Protein 4N1D (pdb70)

InterPro domains:
  IPR001111 TGF-beta, propeptide [PF00688] (49-267)
  IPR001839 Transforming growth factor-beta, C-terminal [PF00019] (295-395)
  IPR001839 Transforming growth factor-beta, C-terminal [PS51362] (279-396)
  IPR001839 Transforming growth factor-beta, C-terminal [SM00204] (296-396)
  IPR015615 Transforming growth factor-beta-like [PTHR11848] (8-396)
  IPR017948 Transforming growth factor beta, conserved site [PS00250] (314-329)
  IPR029034 Cystine-knot cytokine [G3DSA:2.10.90.10] (288-396)
  IPR029034 Cystine-knot cytokine [SSF57501] (290-396)
  IPR047953 Bone morphogenetic protein 2, TGF-beta-like domain [cd19390] (294-396)

GO terms:
  GO:0005125 cytokine activity (F, IDA)
  GO:0008083 growth factor activity (F, IDA)
  GO:0005576 extracellular region (C, IDA)
  GO:0032991 protein-containing complex (C, IDA)
  GO:0030509 BMP signaling pathway (P, IDA)
  GO:0006879 intracellular iron ion homeostasis (P, IDA)
  GO:0010628 positive regulation of gene expression (P, IDA)
  GO:0035360 positive regulation of peroxisome proliferator activated receptor signaling pathway (P, IGI)
  GO:0030512 negative regulation of transforming growth factor beta receptor signaling pathway (P, IGI)
  GO:0048662 negative regulation of smooth muscle cell proliferation (P, IGI)
  GO:0070700 BMP receptor binding (F, IDA)
  GO:0001649 osteoblast differentiation (P, IDA)
  GO:0001837 epithelial to mesenchymal transition (P, IDA)
  GO:0001934 positive regulation of protein phosphorylation (P, IDA)
  GO:0035051 cardiocyte differentiation (P, IDA)
  GO:0043065 positive regulation of apoptotic process (P, IDA)
  GO:0045778 positive regulation of ossification (P, IDA)
  GO:0045944 positive regulation of transcription by RNA polymerase II (P, IDA)
  GO:0010922 positive regulation of phosphatase activity (P, IDA)
  GO:0021537 telencephalon development (P, IDA)

Secondary structure (DSSP, 8-state):
--BSEEE--EEETTTTT-TTTEEE-SEEE--EEESB--SSPPGGG---HHHHHHHHHHHH-TTTSPPP-EEEEEEEEEEEEEE-TT--EEEEEEEEEEEEEEEE-

Foldseek 3Di:
DLAKWKDWDKDACVVVPNPVWWPPDRIDTQIWIGHFQAAQHDCVQVDDPVLNVLSVVCVVVVPPGDHFDKGQPDAAWDWTWTADPVRDTDIDIDGRRHRDTIHTD

Organism: Homo sapiens (NCBI:txid9606)

Sequence (105 aa):
KSSCKRHPLYVDFNLIGWGSWIIYPKQYNAYRCEGECPNPVGEEFHPTNHAYIQSLLKRYQPHRVPSTCCVPTELSAISMLYLDENEKVVLKNYQDMVVEGCGCR

Solvent-accessible surface area: 7077 Å² total; per-residue (Å²): 180,89,15,10,86,88,51,66,75,168,28,37,6,81,146,92,58,111,18,101,76,1,67,151,17,72,97,36,40,9,62,91,20,91,25,119,8,47,33,52,2,16,148,116,22,116,32,61,130,124,0,92,112,38,0,65,74,39,139,177,71,75,189,170,12,96,54,7,77,16,52,55,38,105,74,39,44,32,61,5,56,30,46,30,156,99,127,132,97,42,128,89,92,46,124,100,38,15,9,90,15,20,0,0,97

Structure (mmCIF, N/CA/C/O backbone):
data_4N1D
#
_entry.id   4N1D
#
_cell.length_a   95.570
_cell.length_b   95.570
_cell.length_c   97.494
_cell.angle_alpha   90.00
_cell.angle_beta   90.00
_cell.angle_gamma   120.00
#
_symmetry.space_group_name_H-M   'H 3 2'
#
loop_
_entity.id
_entity.type
_entity.pdbx_description
1 polymer 'Nodal/BMP2 chimera protein'
2 water water
#
loop_
_atom_site.group_PDB
_atom_site.id
_atom_site.type_symbol
_atom_site.label_atom_id
_atom_site.label_alt_id
_atom_site.label_comp_id
_atom_site.label_asym_id
_atom_site.label_entity_id
_atom_site.label_seq_id
_atom_site.pdbx_PDB_ins_code
_atom_site.Cartn_x
_atom_site.Cartn_y
_atom_site.Cartn_z
_atom_site.occupancy
_atom_site.B_iso_or_equiv
_atom_site.auth_seq_id
_atom_site.auth_comp_id
_atom_site.auth_asym_id
_atom_site.auth_atom_id
_atom_site.pdbx_PDB_model_num
ATOM 1 N N . LYS A 1 12 ? -13.936 -14.905 -14.433 1.00 85.92 11 LYS A N 1
ATOM 2 C CA . LYS A 1 12 ? -14.592 -13.785 -15.112 1.00 82.40 11 LYS A CA 1
ATOM 3 C C . LYS A 1 12 ? -14.069 -12.349 -14.885 1.00 86.09 11 LYS A C 1
ATOM 4 O O . LYS A 1 12 ? -14.077 -11.570 -15.845 1.00 88.34 11 LYS A O 1
ATOM 10 N N . SER A 1 13 ? -13.572 -11.967 -13.698 1.00 76.75 12 SER A N 1
ATOM 11 C CA . SER A 1 13 ? -12.912 -12.801 -12.684 1.00 65.62 12 SER A CA 1
ATOM 12 C C . SER A 1 13 ? -13.763 -13.418 -11.563 1.00 58.98 12 SER A C 1
ATOM 13 O O . SER A 1 13 ? -13.301 -13.526 -10.420 1.00 54.30 12 SER A O 1
ATOM 16 N N . SER A 1 14 ? -14.981 -13.846 -11.869 1.00 49.91 13 SER A N 1
ATOM 17 C CA . SER A 1 14 ? -15.777 -14.549 -10.867 1.00 52.34 13 SER A CA 1
ATOM 18 C C . SER A 1 14 ? -15.287 -15.987 -10.684 1.00 53.06 13 SER A C 1
ATOM 19 O O . SER A 1 14 ? -14.563 -16.521 -11.532 1.00 41.75 13 SER A O 1
ATOM 22 N N . CYS A 1 15 ? -15.671 -16.596 -9.564 1.00 38.20 14 CYS A N 1
ATOM 23 C CA . CYS A 1 15 ? -15.365 -17.994 -9.263 1.00 35.05 14 CYS A CA 1
ATOM 24 C C . CYS A 1 15 ? -15.639 -18.933 -10.434 1.00 45.97 14 CYS A C 1
ATOM 25 O O . CYS A 1 15 ? -16.765 -19.020 -10.925 1.00 35.49 14 CYS A O 1
ATOM 28 N N . LYS A 1 16 ? -14.598 -19.631 -10.878 1.00 33.76 15 LYS A N 1
ATOM 29 C CA . LYS A 1 16 ? -14.744 -20.626 -11.931 1.00 33.61 15 LYS A CA 1
ATOM 30 C C . LYS A 1 16 ? -13.524 -21.532 -11.9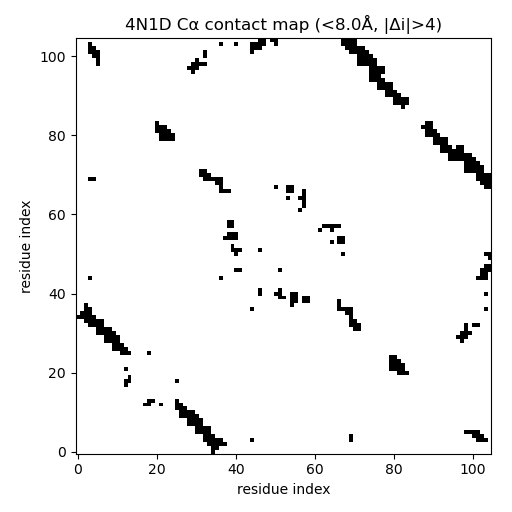71 1.00 40.38 15 LYS A C 1
ATOM 31 O O . LYS A 1 16 ? -12.524 -21.299 -11.290 1.00 33.91 15 LYS A O 1
ATOM 37 N N . ARG A 1 17 ? -13.613 -22.569 -12.787 1.00 34.83 16 ARG A N 1
ATOM 38 C CA . ARG A 1 17 ? -12.532 -23.529 -12.923 1.00 33.17 16 ARG A CA 1
ATOM 39 C C . ARG A 1 17 ? -11.477 -23.020 -13.908 1.00 35.91 16 ARG A C 1
ATOM 40 O O . ARG A 1 17 ? -11.813 -22.372 -14.901 1.00 36.93 16 ARG A O 1
ATOM 48 N N . HIS A 1 18 ? -10.205 -23.298 -13.622 1.00 33.67 17 HIS A N 1
ATOM 49 C CA . HIS A 1 18 ? -9.093 -22.926 -14.493 1.00 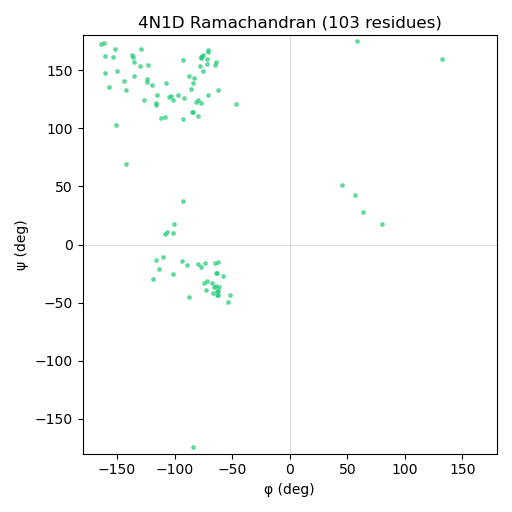35.85 17 HIS A CA 1
ATOM 50 C C . HIS A 1 18 ? -8.140 -24.115 -14.583 1.00 34.70 17 HIS A C 1
ATOM 51 O O . HIS A 1 18 ? -8.201 -25.008 -13.737 1.00 36.68 17 HIS A O 1
ATOM 58 N N . PRO A 1 19 ? -7.262 -24.139 -15.606 1.00 40.15 18 PRO A N 1
ATOM 59 C CA . PRO A 1 19 ? -6.270 -25.221 -15.651 1.00 37.72 18 PRO A CA 1
ATOM 60 C C . PRO A 1 19 ? -5.293 -25.182 -14.465 1.00 40.77 18 PRO A C 1
ATOM 61 O O . PRO A 1 19 ? -5.105 -24.128 -13.853 1.00 41.46 18 PRO A O 1
ATOM 65 N N . LEU A 1 20 ? -4.691 -26.325 -14.144 1.00 31.73 19 LEU A N 1
ATOM 66 C CA . LEU A 1 20 ? -3.576 -26.376 -13.201 1.00 34.75 19 LEU A CA 1
ATOM 67 C C . LEU A 1 20 ? -2.697 -27.551 -13.579 1.00 31.15 19 LEU A C 1
ATOM 68 O O . LEU A 1 20 ? -3.024 -28.701 -13.300 1.00 31.91 19 LEU A O 1
ATOM 73 N N . TYR A 1 21 ? -1.584 -27.250 -14.226 1.00 33.13 20 TYR A N 1
ATOM 74 C CA . TYR A 1 21 ? -0.685 -28.289 -14.703 1.00 40.00 20 TYR A CA 1
ATOM 75 C C . TYR A 1 21 ? 0.269 -28.699 -13.594 1.00 36.15 20 TYR A C 1
ATOM 76 O O . TYR A 1 21 ? 1.090 -27.908 -13.137 1.00 38.48 20 TYR A O 1
ATOM 85 N N . VAL A 1 22 ? 0.126 -29.937 -13.141 1.00 32.31 21 VAL A N 1
ATOM 86 C CA . VAL A 1 22 ? 0.934 -30.441 -12.047 1.00 30.52 21 VAL A CA 1
ATOM 87 C C . VAL A 1 22 ? 2.034 -31.316 -12.625 1.00 35.92 21 VAL A C 1
ATOM 88 O O . VAL A 1 22 ? 1.751 -32.247 -13.385 1.00 31.67 21 VAL A O 1
ATOM 92 N N . ASP A 1 23 ? 3.281 -30.983 -12.304 1.00 33.92 22 ASP A N 1
ATOM 93 C CA . ASP A 1 23 ? 4.433 -31.785 -12.720 1.00 35.09 22 ASP A CA 1
ATOM 94 C C . ASP A 1 23 ? 5.007 -32.416 -11.459 1.00 32.85 22 ASP A C 1
ATOM 95 O O . ASP A 1 23 ? 5.588 -31.720 -10.631 1.00 38.48 22 ASP A O 1
ATOM 100 N N . PHE A 1 24 ? 4.839 -33.729 -11.308 1.00 32.05 23 PHE A N 1
ATOM 101 C CA . PHE A 1 24 ? 5.299 -34.414 -10.098 1.00 34.66 23 PHE A CA 1
ATOM 102 C C . PHE A 1 24 ? 6.815 -34.347 -9.898 1.00 37.31 23 PHE A C 1
ATOM 103 O O . PHE A 1 24 ? 7.296 -34.470 -8.769 1.00 39.31 23 PHE A O 1
ATOM 111 N N . ASN A 1 25 ? 7.562 -34.161 -10.987 1.00 37.54 24 ASN A N 1
ATOM 112 C CA . ASN A 1 25 ? 9.007 -33.964 -10.897 1.00 37.34 24 ASN A CA 1
ATOM 113 C C . ASN A 1 25 ? 9.348 -32.707 -10.102 1.00 42.65 24 ASN A C 1
ATOM 114 O O . ASN A 1 25 ? 10.345 -32.662 -9.377 1.00 43.85 24 ASN A O 1
ATOM 119 N N . LEU A 1 26 ? 8.522 -31.678 -10.263 1.00 43.50 25 LEU A N 1
ATOM 120 C CA . LEU A 1 26 ? 8.757 -30.392 -9.617 1.00 49.77 25 LEU A CA 1
ATOM 121 C C . LEU A 1 26 ? 8.612 -30.454 -8.102 1.00 48.99 25 LEU A C 1
ATOM 122 O O . LEU A 1 26 ? 9.297 -29.731 -7.378 1.00 55.84 25 LEU A O 1
ATOM 127 N N . ILE A 1 27 ? 7.706 -31.298 -7.623 1.00 42.17 26 ILE A N 1
ATOM 128 C CA . ILE A 1 27 ? 7.439 -31.357 -6.188 1.00 49.56 26 ILE A CA 1
ATOM 129 C C . ILE A 1 27 ? 8.138 -32.536 -5.511 1.00 55.25 26 ILE A C 1
ATOM 130 O O . ILE A 1 27 ? 7.790 -32.927 -4.395 1.00 56.73 26 ILE A O 1
ATOM 135 N N . GLY A 1 28 ? 9.136 -33.090 -6.195 1.00 47.64 27 GLY A N 1
ATOM 136 C CA . GLY A 1 28 ? 10.014 -34.076 -5.594 1.00 50.87 27 GLY A CA 1
ATOM 137 C C . GLY A 1 28 ? 9.437 -35.478 -5.538 1.00 47.04 27 GLY A C 1
ATOM 138 O O . GLY A 1 28 ? 9.927 -36.317 -4.779 1.00 53.81 27 GLY A O 1
ATOM 139 N N . TRP A 1 29 ? 8.407 -35.740 -6.339 1.00 38.20 28 TRP A N 1
ATOM 140 C CA . TRP A 1 29 ? 7.768 -37.055 -6.341 1.00 36.01 28 TRP A CA 1
ATOM 141 C C . TRP A 1 29 ? 8.058 -37.877 -7.590 1.00 40.90 28 TRP A C 1
ATOM 142 O O . TRP A 1 29 ? 7.449 -38.932 -7.795 1.00 38.87 28 TRP A O 1
ATOM 153 N N . GLY A 1 30 ? 8.976 -37.407 -8.425 1.00 42.71 29 GLY A N 1
ATOM 154 C CA . GLY A 1 30 ? 9.251 -38.087 -9.679 1.00 40.00 29 GLY A CA 1
ATOM 155 C C . GLY A 1 30 ? 10.025 -39.378 -9.501 1.00 45.54 29 GLY A C 1
ATOM 156 O O . GLY A 1 30 ? 10.094 -40.200 -10.414 1.00 44.38 29 GLY A O 1
ATOM 157 N N . SER A 1 31 ? 10.616 -39.556 -8.325 1.00 39.50 30 SER A N 1
ATOM 158 C CA . SER A 1 31 ? 11.380 -40.764 -8.043 1.00 44.83 30 SER A CA 1
ATOM 159 C C . SER A 1 31 ? 10.468 -41.957 -7.748 1.00 46.94 30 SER A C 1
ATOM 160 O O . SER A 1 31 ? 10.895 -43.108 -7.848 1.00 44.75 30 SER A O 1
ATOM 163 N N . TRP A 1 32 ? 9.213 -41.695 -7.391 1.00 39.44 31 TRP A N 1
ATOM 164 C CA . TRP A 1 32 ? 8.316 -42.807 -7.080 1.00 40.48 31 TRP A CA 1
ATOM 165 C C . TRP A 1 32 ? 7.091 -42.927 -7.978 1.00 34.66 31 TRP A C 1
ATOM 166 O O . TRP A 1 32 ? 6.602 -44.033 -8.192 1.00 36.14 31 TRP A O 1
ATOM 177 N N . ILE A 1 33 ? 6.600 -41.808 -8.509 1.00 32.38 32 ILE A N 1
ATOM 178 C CA . ILE A 1 33 ? 5.487 -41.865 -9.459 1.00 31.71 32 ILE A CA 1
ATOM 179 C C . ILE A 1 33 ? 6.004 -42.206 -10.857 1.00 36.54 32 ILE A C 1
ATOM 180 O O . ILE A 1 33 ? 6.863 -41.507 -11.404 1.00 35.54 32 ILE A O 1
ATOM 185 N N . ILE A 1 34 ? 5.488 -43.294 -11.424 1.00 29.88 33 ILE A N 1
ATOM 186 C CA . ILE A 1 34 ? 5.880 -43.716 -12.765 1.00 30.32 33 ILE A CA 1
ATOM 187 C C . ILE A 1 34 ? 4.997 -43.029 -13.813 1.00 31.33 33 ILE A C 1
ATOM 188 O O . ILE A 1 34 ? 5.493 -42.523 -14.822 1.00 35.02 33 ILE A O 1
ATOM 193 N N . TYR A 1 35 ? 3.691 -43.012 -13.560 1.00 26.62 34 TYR A N 1
ATOM 194 C CA . TYR A 1 35 ? 2.734 -42.444 -14.509 1.00 28.48 34 TYR A CA 1
ATOM 195 C C . TYR A 1 35 ? 1.483 -42.045 -13.745 1.00 28.08 34 TYR A C 1
ATOM 196 O O . TYR A 1 35 ? 1.018 -42.806 -12.887 1.00 32.37 34 TYR A O 1
ATOM 205 N N . PRO A 1 36 ? 0.930 -40.847 -14.032 1.00 29.01 35 PRO A N 1
ATOM 206 C CA . PRO A 1 36 ? 1.437 -39.854 -14.986 1.00 32.75 35 PRO A CA 1
ATOM 207 C C . PRO A 1 36 ? 2.442 -38.929 -14.316 1.00 32.74 35 PRO A C 1
ATOM 208 O O . PRO A 1 36 ? 2.279 -38.605 -13.140 1.00 32.98 35 PRO A O 1
ATOM 212 N N . LYS A 1 37 ? 3.464 -38.511 -15.050 1.00 29.63 36 LYS A N 1
ATOM 213 C CA . LYS A 1 37 ? 4.465 -37.597 -14.502 1.00 34.89 36 LYS A CA 1
ATOM 214 C C . LYS A 1 37 ? 3.890 -36.199 -14.401 1.00 34.31 36 LYS A C 1
ATOM 215 O O . LYS A 1 37 ? 4.256 -35.433 -13.508 1.00 35.78 36 LYS A O 1
ATOM 221 N N . GLN A 1 38 ? 3.019 -35.857 -15.345 1.00 31.07 37 GLN A N 1
ATOM 222 C CA . GLN A 1 38 ? 2.339 -34.563 -15.333 1.00 30.42 37 GLN A CA 1
ATOM 223 C C . GLN A 1 38 ? 0.869 -34.787 -15.636 1.00 30.37 37 GLN A C 1
ATOM 224 O O . GLN A 1 38 ? 0.525 -35.683 -16.414 1.00 31.20 37 GLN A O 1
ATOM 230 N N . TYR A 1 39 ? -0.010 -33.994 -15.026 1.00 29.40 38 TYR A N 1
ATOM 231 C CA . TYR A 1 39 ? -1.432 -34.097 -15.349 1.00 31.79 38 TYR A CA 1
ATOM 232 C C . TYR A 1 39 ? -2.131 -32.771 -15.095 1.00 33.58 38 TYR A C 1
ATOM 233 O O . TYR A 1 39 ? -1.588 -31.908 -14.401 1.00 33.14 38 TYR A O 1
ATOM 242 N N . ASN A 1 40 ? -3.309 -32.588 -15.686 1.00 30.59 39 ASN A N 1
ATOM 243 C CA . ASN A 1 40 ? -4.065 -31.359 -15.469 1.00 32.69 39 ASN A CA 1
ATOM 244 C C . ASN A 1 40 ? -5.018 -31.604 -14.309 1.00 32.66 39 ASN A C 1
ATOM 245 O O . ASN A 1 40 ? -5.998 -32.347 -14.427 1.00 28.92 39 ASN A O 1
ATOM 250 N N . ALA A 1 41 ? -4.712 -30.989 -13.179 1.00 29.86 40 ALA A N 1
ATOM 251 C CA . ALA A 1 41 ? -5.500 -31.183 -11.963 1.00 29.32 40 ALA A CA 1
ATOM 252 C C . ALA A 1 41 ? -6.629 -30.168 -11.892 1.00 29.85 40 ALA A C 1
ATOM 253 O O . ALA A 1 41 ? -7.573 -30.336 -11.118 1.00 28.97 40 ALA A O 1
ATOM 255 N N . TYR A 1 42 ? -6.497 -29.104 -12.685 1.00 28.20 41 TYR A N 1
ATOM 256 C CA . TYR A 1 42 ? -7.375 -27.936 -12.612 1.00 27.90 41 TYR A CA 1
ATOM 257 C C . TYR A 1 42 ? -7.377 -27.271 -11.220 1.00 29.69 41 TYR A C 1
ATOM 258 O O . TYR A 1 42 ? -6.756 -27.757 -10.266 1.00 29.52 41 TYR A O 1
ATOM 267 N N . ARG A 1 43 ? -8.073 -26.150 -11.123 1.00 26.77 42 ARG A N 1
ATOM 268 C CA . ARG A 1 43 ? -8.167 -25.411 -9.872 1.00 29.67 42 ARG A CA 1
ATOM 269 C C . ARG A 1 43 ? -9.376 -24.502 -9.941 1.00 34.98 42 ARG A C 1
ATOM 270 O O . ARG A 1 43 ? -9.909 -24.233 -11.022 1.00 34.47 42 ARG A O 1
ATOM 278 N N . CYS A 1 44 ? -9.818 -24.036 -8.780 1.00 32.03 43 CYS A N 1
ATOM 279 C CA . CYS A 1 44 ? -10.877 -23.045 -8.710 1.00 30.50 43 CYS A CA 1
ATOM 280 C C . CYS A 1 44 ? -10.274 -21.715 -8.313 1.00 36.72 43 CYS A C 1
ATOM 281 O O . CYS A 1 44 ? -9.408 -21.667 -7.440 1.00 36.57 43 CYS A O 1
ATOM 284 N N . GLU A 1 45 ? -10.727 -20.636 -8.947 1.00 34.78 44 GLU A N 1
ATOM 285 C CA . GLU A 1 45 ? -10.253 -19.304 -8.599 1.00 37.88 44 GLU A CA 1
ATOM 286 C C . GLU A 1 45 ? -11.237 -18.250 -9.095 1.00 44.59 44 GLU A C 1
ATOM 287 O O . 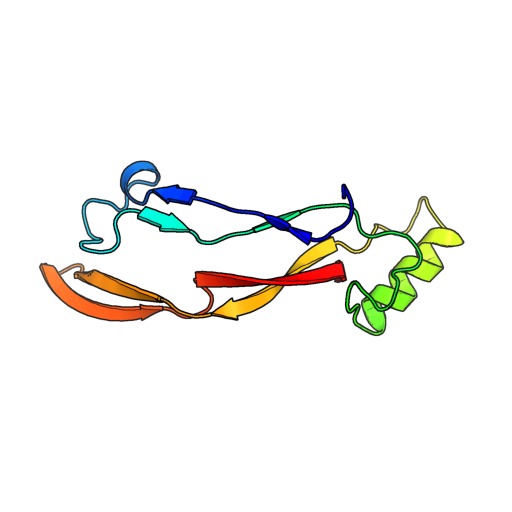GLU A 1 45 ? -11.899 -18.441 -10.118 1.00 38.08 44 GLU A O 1
ATOM 293 N N . GLY A 1 46 ? -11.348 -17.149 -8.357 1.00 43.73 45 GLY A N 1
ATOM 294 C CA . GLY A 1 46 ? -12.234 -16.071 -8.745 1.00 44.39 45 GLY A CA 1
ATOM 295 C C . GLY A 1 46 ? -13.076 -15.624 -7.578 1.00 47.24 45 GLY A C 1
ATOM 296 O O . GLY A 1 46 ? -13.260 -16.367 -6.608 1.00 43.63 45 GLY A O 1
ATOM 297 N N . GLU A 1 47 ? -13.603 -14.410 -7.665 1.00 44.47 46 GLU A N 1
ATOM 298 C CA . GLU A 1 47 ? -14.345 -13.858 -6.543 1.00 43.45 46 GLU A CA 1
ATOM 299 C C . GLU A 1 47 ? -15.733 -14.471 -6.397 1.00 43.32 46 GLU A C 1
ATOM 300 O O . GLU A 1 47 ? -16.346 -14.909 -7.376 1.00 39.33 46 GLU A O 1
ATOM 306 N N . CYS A 1 48 ? -16.201 -14.530 -5.156 1.00 38.45 47 CYS A N 1
ATOM 307 C CA . CYS A 1 48 ? -17.559 -14.960 -4.852 1.00 39.94 47 CYS A CA 1
ATOM 308 C C . CYS A 1 48 ? -18.334 -13.730 -4.423 1.00 41.40 47 CYS A C 1
ATOM 309 O O . CYS A 1 48 ? -18.090 -13.178 -3.344 1.00 41.80 47 CYS A O 1
ATOM 312 N N . PRO A 1 49 ? -19.266 -13.281 -5.272 1.00 43.20 48 PRO A N 1
ATOM 313 C CA . PRO A 1 4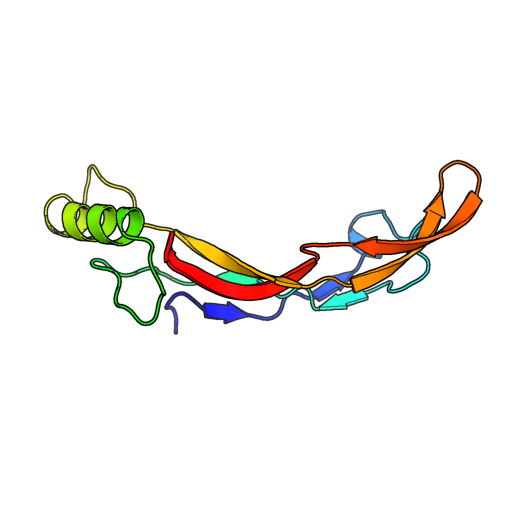9 ? -19.957 -12.014 -5.011 1.00 45.05 48 PRO A CA 1
ATOM 314 C C . PRO A 1 49 ? -20.947 -12.106 -3.860 1.00 39.05 48 PRO A C 1
ATOM 315 O O . PRO A 1 49 ? -21.366 -13.200 -3.485 1.00 42.18 48 PRO A O 1
ATOM 319 N N . ASN A 1 50 ? -21.296 -10.958 -3.292 1.00 40.65 49 ASN A N 1
ATOM 320 C CA . ASN A 1 50 ? -22.253 -10.910 -2.198 1.00 40.53 49 ASN A CA 1
ATOM 321 C C . ASN A 1 50 ? -23.514 -10.143 -2.616 1.00 46.80 49 ASN A C 1
ATOM 322 O O . ASN A 1 50 ? -23.431 -8.986 -3.021 1.00 55.41 49 ASN A O 1
ATOM 327 N N . PRO A 1 51 ? -24.685 -10.805 -2.573 1.00 44.20 50 PRO A N 1
ATOM 328 C CA . PRO A 1 51 ? -24.858 -12.221 -2.225 1.00 44.31 50 PRO A CA 1
ATOM 329 C C . PRO A 1 51 ? -24.469 -13.145 -3.373 1.00 42.85 50 PRO A C 1
ATOM 330 O O . PRO A 1 51 ? -24.387 -12.695 -4.524 1.00 45.31 50 PRO A O 1
ATOM 334 N N . VAL A 1 52 ? -24.220 -14.412 -3.047 1.00 37.29 51 VAL A N 1
ATOM 335 C CA . VAL A 1 52 ? -23.824 -15.424 -4.029 1.00 41.96 51 VAL A CA 1
ATOM 336 C C . VAL A 1 52 ? -25.020 -15.908 -4.844 1.00 50.94 51 VAL A C 1
ATOM 337 O O . VAL A 1 52 ? -25.992 -16.418 -4.289 1.00 45.29 51 VAL A O 1
ATOM 341 N N . GLY A 1 53 ? -24.942 -15.760 -6.164 1.00 51.68 52 GLY A N 1
ATOM 342 C CA . GLY A 1 53 ? -26.013 -16.216 -7.032 1.00 48.56 52 GLY A CA 1
ATOM 343 C C . GLY A 1 53 ? -26.025 -17.725 -7.187 1.00 38.25 52 GLY A C 1
ATOM 344 O O . GLY A 1 53 ? -25.028 -18.396 -6.904 1.00 38.44 52 GLY A O 1
ATOM 345 N N . GLU A 1 54 ? -27.148 -18.257 -7.661 1.00 52.04 53 GLU A N 1
ATOM 346 C CA . GLU A 1 54 ? -27.323 -19.698 -7.827 1.00 52.49 53 GLU A CA 1
ATOM 347 C C . GLU A 1 54 ? -26.264 -20.335 -8.749 1.00 49.47 53 GLU A C 1
ATOM 348 O O . GLU A 1 54 ? -25.936 -21.516 -8.606 1.00 47.41 53 GLU A O 1
ATOM 354 N N . GLU A 1 55 ? -25.722 -19.547 -9.675 1.00 52.02 54 GLU A N 1
ATOM 355 C CA . GLU A 1 55 ? -24.728 -20.044 -10.629 1.00 54.88 54 GLU A CA 1
ATOM 356 C C . GLU A 1 55 ? -23.423 -20.484 -9.961 1.00 48.92 54 GLU A C 1
ATOM 357 O O . GLU A 1 55 ? -22.609 -21.180 -10.569 1.00 47.99 54 GLU A O 1
ATOM 363 N N . PHE A 1 56 ? -23.221 -20.070 -8.716 1.00 43.81 55 PHE A N 1
ATOM 364 C CA . PHE A 1 56 ? -22.027 -20.459 -7.980 1.00 46.39 55 PHE A CA 1
ATOM 365 C C . PHE A 1 56 ? -22.331 -21.581 -6.999 1.00 41.42 55 PHE A C 1
ATOM 366 O O . PHE A 1 56 ? -21.499 -21.929 -6.156 1.00 37.68 55 PHE A O 1
ATOM 374 N N . HIS A 1 57 ? -23.532 -22.140 -7.126 1.00 40.37 56 HIS A N 1
ATOM 375 C CA . HIS A 1 57 ? -23.967 -23.288 -6.333 1.00 38.24 56 HIS A CA 1
ATOM 376 C C . HIS A 1 57 ? -23.658 -23.196 -4.838 1.00 40.39 56 HIS A C 1
ATOM 377 O O . HIS A 1 57 ? -23.097 -24.129 -4.258 1.00 37.49 56 HIS A O 1
ATOM 384 N N . PRO A 1 58 ? -24.032 -22.079 -4.201 1.00 34.18 57 PRO A N 1
ATOM 385 C CA . PRO A 1 58 ? -23.664 -21.992 -2.785 1.00 32.08 57 PRO A CA 1
ATOM 386 C C . PRO A 1 58 ? -24.490 -22.942 -1.918 1.00 34.34 57 PRO A C 1
ATOM 387 O O . PRO A 1 58 ? -25.605 -23.324 -2.288 1.00 32.32 57 PRO A O 1
ATOM 391 N N . THR A 1 59 ? -23.944 -23.327 -0.770 1.00 33.05 58 THR A N 1
ATOM 392 C CA . THR A 1 59 ? -24.755 -23.970 0.258 1.00 32.58 58 THR A CA 1
ATOM 393 C C . THR A 1 59 ? -25.674 -22.919 0.850 1.00 34.76 58 THR A C 1
ATOM 394 O O . THR A 1 59 ? -25.433 -21.719 0.679 1.00 30.71 58 THR A O 1
ATOM 398 N N . ASN A 1 60 ? -26.695 -23.352 1.584 1.00 31.41 59 ASN A N 1
ATOM 399 C CA . ASN A 1 60 ? -27.476 -22.402 2.370 1.00 30.96 59 ASN A CA 1
ATOM 400 C C . ASN A 1 60 ? -26.582 -21.538 3.242 1.00 30.57 59 ASN A C 1
ATOM 401 O O . ASN A 1 60 ? -26.779 -20.319 3.319 1.00 27.94 59 ASN A O 1
ATOM 406 N N . HIS A 1 61 ? -25.594 -22.155 3.895 1.00 28.22 60 HIS A N 1
ATOM 407 C CA . HIS A 1 61 ? -24.725 -21.384 4.783 1.00 30.57 60 HIS A CA 1
ATOM 408 C C . HIS A 1 61 ? -23.959 -20.321 4.001 1.00 30.69 60 HIS A C 1
ATOM 409 O O . HIS A 1 61 ? -23.842 -19.180 4.457 1.00 29.08 60 HIS A O 1
ATOM 416 N N . ALA A 1 62 ? -23.433 -20.698 2.834 1.00 26.17 61 ALA A N 1
ATOM 417 C CA . ALA A 1 62 ? -22.658 -19.760 2.031 1.00 29.22 61 ALA A CA 1
ATOM 418 C C . ALA A 1 62 ? -23.532 -18.601 1.579 1.00 31.80 61 ALA A C 1
ATOM 419 O O . ALA A 1 62 ? -23.094 -17.446 1.582 1.00 30.38 61 ALA A O 1
ATOM 421 N N . TYR A 1 63 ? -24.772 -18.892 1.196 1.00 29.02 62 TYR A N 1
ATOM 422 C CA . TYR A 1 63 ? -25.658 -17.815 0.777 1.00 34.00 62 TYR A CA 1
ATOM 423 C C . TYR A 1 63 ? -25.940 -16.840 1.918 1.00 29.66 62 TYR A C 1
ATOM 424 O O . TYR A 1 63 ? -25.927 -15.620 1.725 1.00 31.84 62 TYR A O 1
ATOM 433 N N . ILE A 1 64 ? -26.194 -17.378 3.105 1.00 29.14 63 ILE A N 1
ATOM 434 C CA . ILE A 1 64 ? -26.532 -16.543 4.248 1.00 29.89 63 ILE A CA 1
ATOM 435 C C . ILE A 1 64 ? -25.333 -15.695 4.656 1.00 30.25 63 ILE A C 1
ATOM 436 O O . ILE A 1 64 ? -25.477 -14.507 4.954 1.00 31.77 63 ILE A O 1
ATOM 441 N N . GLN A 1 65 ? -24.149 -16.302 4.654 1.00 27.87 64 GLN A N 1
ATOM 442 C CA . GLN A 1 65 ? -22.943 -15.576 5.014 1.00 31.21 64 GLN A CA 1
ATOM 443 C C . GLN A 1 65 ? -22.714 -14.434 4.028 1.00 35.20 64 GLN A C 1
ATOM 444 O O . GLN A 1 65 ? -22.343 -13.328 4.424 1.00 31.30 64 GLN A O 1
ATOM 450 N N . SER A 1 66 ? -22.960 -14.689 2.746 1.00 31.21 65 SER A N 1
ATOM 451 C CA . SER A 1 66 ? -22.723 -13.666 1.732 1.00 32.00 65 SER A CA 1
ATOM 452 C C . SER A 1 66 ? -23.750 -12.537 1.804 1.00 32.85 65 SER A C 1
ATOM 453 O O . SER A 1 66 ? -23.446 -11.382 1.473 1.00 38.92 65 SER A O 1
ATOM 456 N N . LEU A 1 67 ? -24.969 -12.861 2.222 1.00 36.31 66 LEU A N 1
ATOM 457 C CA . LEU A 1 67 ? -25.996 -11.833 2.360 1.00 42.78 66 LEU A CA 1
ATOM 458 C C . LEU A 1 67 ? -25.677 -10.969 3.570 1.00 42.35 66 LEU A C 1
ATOM 459 O O . LEU A 1 67 ? -25.857 -9.747 3.546 1.00 42.13 66 LEU A O 1
ATOM 464 N N . LEU A 1 68 ? -25.203 -11.617 4.632 1.00 38.59 67 LEU A N 1
ATOM 465 C CA . LEU A 1 68 ? -24.840 -10.919 5.860 1.00 41.16 67 LEU A CA 1
ATOM 466 C C . LEU A 1 68 ? -23.667 -9.974 5.605 1.00 46.62 67 LEU A C 1
ATOM 467 O O . LEU A 1 68 ? -23.607 -8.870 6.165 1.00 49.97 67 LEU A O 1
ATOM 472 N N . LYS A 1 69 ? -22.749 -10.397 4.737 1.00 46.69 68 LYS A N 1
ATOM 473 C CA . LYS A 1 69 ? -21.604 -9.567 4.384 1.00 40.65 68 LYS A CA 1
ATOM 474 C C . LYS A 1 69 ? -22.026 -8.305 3.642 1.00 46.67 68 LYS A C 1
ATOM 475 O O . LYS A 1 69 ? -21.426 -7.248 3.826 1.00 52.26 68 LYS A O 1
ATOM 481 N N . ARG A 1 70 ? -23.047 -8.409 2.797 1.00 45.74 69 ARG A N 1
ATOM 482 C CA . ARG A 1 70 ? -23.609 -7.207 2.176 1.00 54.16 69 ARG A CA 1
ATOM 483 C C . ARG A 1 70 ? -23.992 -6.166 3.225 1.00 59.19 69 ARG A C 1
ATOM 484 O O . ARG A 1 70 ? -23.608 -4.999 3.128 1.00 63.77 69 ARG A O 1
ATOM 492 N N . TYR A 1 71 ? -24.731 -6.600 4.240 1.00 55.83 70 TYR A N 1
ATOM 493 C CA . TYR A 1 71 ? -25.214 -5.696 5.282 1.00 63.79 70 TYR A CA 1
ATOM 494 C C . TYR A 1 71 ? -24.136 -5.386 6.328 1.00 69.47 70 TYR A C 1
ATOM 495 O O . TYR A 1 71 ? -24.252 -4.415 7.078 1.00 78.83 70 TYR A O 1
ATOM 504 N N . GLN A 1 72 ? -23.088 -6.209 6.363 1.00 60.70 71 GLN A N 1
ATOM 505 C CA . GLN A 1 72 ? -21.990 -6.051 7.323 1.00 65.19 71 GLN A CA 1
ATOM 506 C C . GLN A 1 72 ? -20.629 -6.372 6.693 1.00 65.56 71 GLN A C 1
ATOM 507 O O . GLN A 1 72 ? -19.999 -7.370 7.049 1.00 63.74 71 GLN A O 1
ATOM 513 N N . PRO A 1 73 ? -20.158 -5.519 5.769 1.00 68.93 72 PRO A N 1
ATOM 514 C CA . PRO A 1 73 ? -18.978 -5.882 4.968 1.00 67.61 72 PRO A CA 1
ATOM 515 C C . PRO A 1 73 ? -17.671 -6.059 5.749 1.00 73.17 72 PRO A C 1
ATOM 516 O O . PRO A 1 73 ? -16.792 -6.789 5.286 1.00 71.49 72 PRO A O 1
ATOM 520 N N . HIS A 1 74 ? -17.549 -5.425 6.911 1.00 75.64 73 HIS A N 1
ATOM 521 C CA . HIS A 1 74 ? -16.277 -5.408 7.630 1.00 76.87 73 HIS A CA 1
ATOM 522 C C . HIS A 1 74 ? -16.098 -6.507 8.687 1.00 74.43 73 HIS A C 1
ATOM 523 O O . HIS A 1 74 ? -14.980 -6.740 9.153 1.00 82.19 73 HIS A O 1
ATOM 530 N N . ARG A 1 75 ? -17.180 -7.178 9.069 1.00 69.59 74 ARG A N 1
ATOM 531 C CA . ARG A 1 75 ? -17.080 -8.216 10.095 1.00 76.74 74 ARG A CA 1
ATOM 532 C C . ARG A 1 75 ? -17.292 -9.633 9.554 1.00 67.49 74 ARG A C 1
ATOM 533 O O . ARG A 1 75 ? -17.013 -10.621 10.240 1.00 66.91 74 ARG A O 1
ATOM 541 N N . VAL A 1 76 ? -17.750 -9.729 8.309 1.00 56.86 75 VAL A N 1
ATOM 542 C CA . VAL A 1 76 ? -17.993 -11.025 7.688 1.00 43.64 75 VAL A CA 1
ATOM 543 C C . VAL A 1 76 ? -17.057 -11.241 6.494 1.00 45.79 75 VAL A C 1
ATOM 544 O O . VAL A 1 76 ? -16.960 -10.384 5.619 1.00 47.68 75 VAL A O 1
ATOM 548 N N . PRO A 1 77 ? -16.353 -12.386 6.459 1.00 50.62 76 PRO A N 1
ATOM 549 C CA . PRO A 1 77 ? -15.486 -12.678 5.310 1.00 51.40 76 PRO A CA 1
ATOM 550 C C . PRO A 1 77 ? -16.303 -13.154 4.110 1.00 36.20 76 PRO A C 1
ATOM 551 O O . PRO A 1 77 ? -17.394 -13.684 4.307 1.00 34.80 76 PRO A O 1
ATOM 555 N N . SER A 1 78 ? -15.796 -12.951 2.897 1.00 42.12 77 SER A N 1
ATOM 556 C CA . SER A 1 78 ? -16.462 -13.472 1.706 1.00 43.57 77 SER A CA 1
ATOM 557 C C . SER A 1 78 ? -16.452 -14.993 1.750 1.00 39.27 77 SER A C 1
ATOM 558 O O . SER A 1 78 ? -15.584 -15.593 2.381 1.00 39.47 77 SER 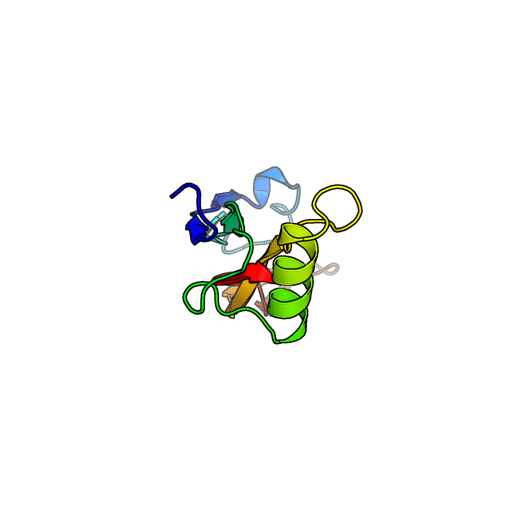A O 1
ATOM 561 N N . THR A 1 79 ? -17.417 -15.617 1.082 1.00 35.46 78 THR A N 1
ATOM 562 C CA . THR A 1 79 ? -17.383 -17.062 0.895 1.00 31.33 78 THR A CA 1
ATOM 563 C C . THR A 1 79 ? -16.254 -17.328 -0.091 1.00 34.26 78 THR A C 1
ATOM 564 O O . THR A 1 79 ? -15.736 -16.393 -0.714 1.00 34.74 78 THR A O 1
ATOM 568 N N . CYS A 1 80 ? -15.848 -18.584 -0.236 1.00 27.97 79 CYS A N 1
ATOM 569 C CA . CYS A 1 80 ? -14.624 -18.850 -0.983 1.00 30.69 79 CYS A CA 1
ATOM 570 C C . CYS A 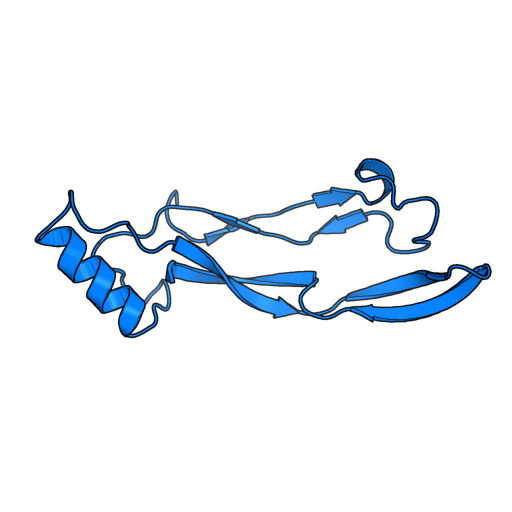1 80 ? -14.828 -19.813 -2.146 1.00 36.02 79 CYS A C 1
ATOM 571 O O . CYS A 1 80 ? -15.599 -20.772 -2.059 1.00 28.38 79 CYS A O 1
ATOM 574 N N . CYS A 1 81 ? -14.122 -19.536 -3.236 1.00 30.21 80 CYS A N 1
ATOM 575 C CA . CYS A 1 81 ? -14.213 -20.330 -4.449 1.00 30.20 80 CYS A CA 1
ATOM 576 C C . CYS A 1 81 ? -13.374 -21.593 -4.305 1.00 33.05 80 CYS A C 1
ATOM 577 O O . CYS A 1 81 ? -12.143 -21.531 -4.284 1.00 31.12 80 CYS A O 1
ATOM 580 N N . VAL A 1 82 ? -14.037 -22.742 -4.211 1.00 27.60 81 VAL A N 1
ATOM 581 C CA . VAL A 1 82 ? -13.330 -23.998 -3.957 1.00 26.09 81 VAL A CA 1
ATOM 582 C C . VAL A 1 82 ? -13.877 -25.115 -4.837 1.00 24.52 81 VAL A C 1
ATOM 583 O O . VAL A 1 82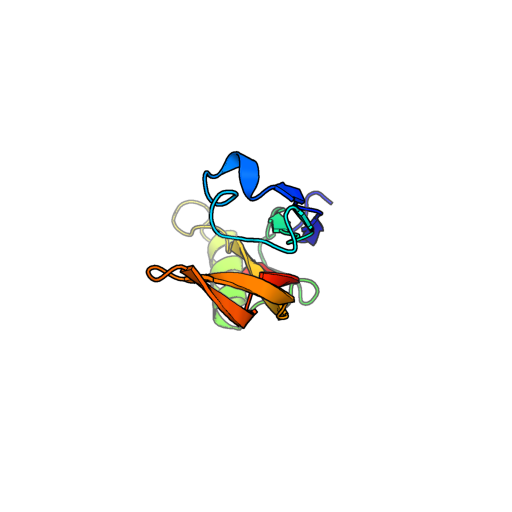 ? -14.964 -24.984 -5.419 1.00 28.36 81 VAL A O 1
ATOM 587 N N . PRO A 1 83 ? -13.112 -26.213 -4.969 1.00 27.54 82 PRO A N 1
ATOM 588 C CA . PRO A 1 83 ? -13.668 -27.361 -5.700 1.00 29.20 82 PRO A CA 1
ATOM 589 C C . PRO A 1 83 ? -14.915 -27.925 -5.008 1.00 26.82 82 PRO A C 1
ATOM 590 O O . PRO A 1 83 ? -14.908 -28.127 -3.792 1.00 31.68 82 PRO A O 1
ATOM 594 N N . THR A 1 84 ? -15.972 -28.176 -5.773 1.00 28.37 83 THR A N 1
ATOM 595 C CA . THR A 1 84 ? -17.194 -28.745 -5.221 1.00 26.62 83 THR A CA 1
ATOM 596 C C . THR A 1 84 ? -17.486 -30.125 -5.813 1.00 34.28 83 THR A C 1
ATOM 597 O O . THR A 1 84 ? -18.351 -30.850 -5.320 1.00 30.68 83 THR A O 1
ATOM 601 N N . GLU A 1 85 ? -16.780 -30.469 -6.888 1.00 29.23 84 GLU A N 1
ATOM 602 C CA . GLU A 1 85 ? -16.832 -31.816 -7.469 1.00 32.74 84 GLU A CA 1
ATOM 603 C C . GLU A 1 85 ? -15.442 -32.193 -7.938 1.00 31.58 84 GLU A C 1
ATOM 604 O O . GLU A 1 85 ? -14.775 -31.396 -8.603 1.00 31.23 84 GLU A O 1
ATOM 610 N N . LEU A 1 86 ? -14.993 -33.402 -7.601 1.00 28.45 85 LEU A N 1
ATOM 611 C CA . LEU A 1 86 ? -13.661 -33.831 -8.017 1.00 31.78 85 LEU A CA 1
ATOM 612 C C . LEU A 1 86 ? -13.719 -35.248 -8.550 1.00 34.82 85 LEU A C 1
ATOM 613 O O . LEU A 1 86 ? -14.636 -35.999 -8.230 1.00 32.00 85 LEU A O 1
ATOM 618 N N . SER A 1 87 ? -12.750 -35.616 -9.378 1.00 28.14 86 SER A N 1
ATOM 619 C CA . SER A 1 87 ? -12.741 -36.956 -9.940 1.00 26.69 86 SER A CA 1
ATOM 620 C C . SER A 1 87 ? -11.377 -37.584 -9.717 1.00 30.46 86 SER A C 1
ATOM 621 O O . SER A 1 87 ? -10.418 -36.902 -9.342 1.00 28.03 86 SER A O 1
ATOM 624 N N . ALA A 1 88 ? -11.299 -38.888 -9.958 1.00 28.64 87 ALA A N 1
ATOM 625 C CA . ALA A 1 88 ? -10.107 -39.666 -9.674 1.00 31.23 87 ALA A CA 1
ATOM 626 C C . ALA A 1 88 ? -9.186 -39.752 -10.883 1.00 32.30 87 ALA A C 1
ATOM 627 O O . ALA A 1 88 ? -9.614 -39.539 -12.025 1.00 30.37 87 ALA A O 1
ATOM 629 N N . ILE A 1 89 ? -7.915 -40.047 -10.630 1.00 26.56 88 ILE A N 1
ATOM 630 C CA . ILE A 1 89 ? -7.029 -40.532 -11.694 1.00 29.02 88 ILE A CA 1
ATOM 631 C C . ILE A 1 89 ? -6.309 -41.794 -11.233 1.00 33.48 88 ILE A C 1
ATOM 632 O O . ILE A 1 89 ? -6.095 -42.000 -10.032 1.00 31.84 88 ILE A O 1
ATOM 637 N N . SER A 1 90 ? -5.929 -42.630 -12.192 1.00 27.53 89 SER A N 1
ATOM 638 C CA . SER A 1 90 ? -5.130 -43.809 -11.902 1.00 30.55 89 SER A CA 1
ATOM 639 C C . SER A 1 90 ? -3.662 -43.407 -11.886 1.00 34.64 89 SER A C 1
ATOM 640 O O . SER A 1 90 ? -3.211 -42.691 -12.779 1.00 33.02 89 SER A O 1
ATOM 643 N N . MET A 1 91 ? -2.916 -43.844 -10.872 1.00 31.45 90 MET A N 1
ATOM 644 C CA . MET A 1 91 ? -1.471 -43.607 -10.878 1.00 32.74 90 MET A CA 1
ATOM 645 C C . MET A 1 91 ? -0.690 -44.904 -10.755 1.00 33.90 90 MET A C 1
ATOM 646 O O . MET A 1 91 ? -1.074 -45.803 -10.002 1.00 30.36 90 MET A O 1
ATOM 651 N N . LEU A 1 92 ? 0.398 -45.007 -11.513 1.00 28.28 91 LEU A N 1
ATOM 652 C CA . LEU A 1 92 ? 1.286 -46.154 -11.414 1.00 27.50 91 LEU A CA 1
ATOM 653 C C . LEU A 1 92 ? 2.513 -45.662 -10.656 1.00 30.31 91 LEU A C 1
ATOM 654 O O . LEU A 1 92 ? 3.090 -44.631 -11.014 1.00 28.90 91 LEU A O 1
ATOM 659 N N . TYR A 1 93 ? 2.892 -46.361 -9.590 1.00 26.77 92 TYR A N 1
ATOM 660 C CA . TYR A 1 93 ? 3.987 -45.878 -8.750 1.00 27.76 92 TYR A CA 1
ATOM 661 C C . TYR A 1 93 ? 4.743 -47.000 -8.057 1.00 31.13 92 TYR A C 1
ATOM 662 O O . TYR A 1 93 ? 4.301 -48.156 -8.051 1.00 31.51 92 TYR A O 1
ATOM 671 N N . LEU A 1 94 ? 5.895 -46.640 -7.487 1.00 32.42 93 LEU A N 1
ATOM 672 C CA . LEU A 1 94 ? 6.735 -47.562 -6.730 1.00 29.35 93 LEU A CA 1
ATOM 673 C C . LEU A 1 94 ? 6.538 -47.272 -5.244 1.00 33.00 93 LEU A C 1
ATOM 674 O O . LEU A 1 94 ? 6.642 -46.118 -4.825 1.00 35.88 93 LEU A O 1
ATOM 679 N N . ASP A 1 95 ? 6.226 -48.296 -4.449 1.00 34.80 94 ASP A N 1
ATOM 680 C CA . ASP A 1 95 ? 6.037 -48.062 -3.021 1.00 41.51 94 ASP A CA 1
ATOM 681 C C . ASP A 1 95 ? 7.373 -48.085 -2.295 1.00 40.64 94 ASP A C 1
ATOM 682 O O . ASP A 1 95 ? 8.420 -48.186 -2.934 1.00 40.51 94 ASP A O 1
ATOM 687 N N . GLU A 1 96 ? 7.343 -48.001 -0.969 1.00 37.59 95 GLU A N 1
ATOM 688 C CA . GLU A 1 96 ? 8.570 -47.954 -0.180 1.00 43.60 95 GLU A CA 1
ATOM 689 C C . GLU A 1 96 ? 9.451 -49.205 -0.316 1.00 40.70 95 GLU A C 1
ATOM 690 O O . GLU A 1 96 ? 10.616 -49.188 0.069 1.00 41.97 95 GLU A O 1
ATOM 696 N N . ASN A 1 97 ? 8.891 -50.282 -0.854 1.00 43.06 96 ASN A N 1
ATOM 697 C CA . ASN A 1 97 ? 9.659 -51.502 -1.084 1.00 44.11 96 ASN A CA 1
ATOM 698 C C . ASN A 1 97 ? 9.971 -51.711 -2.566 1.00 44.73 96 ASN A C 1
ATOM 699 O O . ASN A 1 97 ? 10.434 -52.779 -2.965 1.00 40.86 96 ASN A O 1
ATOM 704 N N . GLU A 1 98 ? 9.717 -50.680 -3.371 1.00 38.85 97 GLU A N 1
ATOM 705 C CA . GLU A 1 98 ? 9.914 -50.743 -4.821 1.00 40.38 97 GLU A CA 1
ATOM 706 C C . GLU A 1 98 ? 8.991 -51.774 -5.463 1.00 38.60 97 GLU A C 1
ATOM 707 O O . GLU A 1 98 ? 9.319 -52.360 -6.506 1.00 34.85 97 GLU A O 1
ATOM 713 N N . LYS A 1 99 ? 7.837 -52.007 -4.844 1.00 36.93 98 LYS A N 1
ATOM 714 C CA . LYS A 1 99 ? 6.797 -52.784 -5.506 1.00 38.53 98 LYS A CA 1
ATOM 715 C C . LYS A 1 99 ? 5.987 -51.862 -6.402 1.00 32.51 98 LYS A C 1
ATOM 716 O O . LYS A 1 99 ? 5.672 -50.727 -6.026 1.00 34.22 98 LYS A O 1
ATOM 722 N N . VAL A 1 100 ? 5.647 -52.345 -7.588 1.00 33.09 99 VAL A N 1
ATOM 723 C CA . VAL A 1 100 ? 4.857 -51.541 -8.505 1.00 31.41 99 VAL A CA 1
ATOM 724 C C . VAL A 1 100 ? 3.383 -51.594 -8.102 1.00 35.45 99 VAL A C 1
ATOM 725 O O . VAL A 1 100 ? 2.802 -52.675 -7.976 1.00 38.74 99 VAL A O 1
ATOM 729 N N . VAL A 1 101 ? 2.794 -50.422 -7.881 1.00 29.35 100 VAL A N 1
ATOM 730 C CA . VAL A 1 101 ? 1.397 -50.322 -7.472 1.00 33.43 100 VAL A CA 1
ATOM 731 C C . VAL A 1 101 ? 0.592 -49.533 -8.506 1.00 28.93 100 VAL A C 1
ATOM 732 O O . VAL A 1 101 ? 1.067 -48.523 -9.025 1.00 30.82 100 VAL A O 1
ATOM 736 N N . LEU A 1 102 ? -0.612 -50.013 -8.814 1.00 29.92 101 LEU A N 1
ATOM 737 C CA . LEU A 1 102 ? -1.546 -49.269 -9.658 1.00 29.57 101 LEU A CA 1
ATOM 738 C C . LEU A 1 102 ? -2.756 -48.937 -8.805 1.00 29.31 101 LEU A C 1
ATOM 739 O O . LEU A 1 102 ? -3.396 -49.834 -8.264 1.00 31.63 101 LEU A O 1
ATOM 744 N N . LYS A 1 103 ? -3.072 -47.657 -8.672 1.00 27.13 102 LYS A N 1
ATOM 745 C CA . LYS A 1 103 ? -4.134 -47.268 -7.757 1.00 29.91 102 LYS A CA 1
ATOM 746 C C . LYS A 1 103 ? -4.944 -46.099 -8.296 1.00 29.91 102 LYS A C 1
ATOM 747 O O . LYS A 1 103 ? -4.385 -45.174 -8.893 1.00 32.00 102 LYS A O 1
ATOM 753 N N . ASN A 1 104 ? -6.258 -46.150 -8.088 1.00 31.50 103 ASN A N 1
ATOM 754 C CA . ASN A 1 104 ? -7.111 -45.004 -8.359 1.00 28.64 103 ASN A CA 1
ATOM 755 C C . ASN A 1 104 ? -7.095 -44.056 -7.168 1.00 33.45 103 ASN A C 1
ATOM 756 O O . ASN A 1 104 ? -7.573 -44.400 -6.086 1.00 37.81 103 ASN A O 1
ATOM 761 N N . TYR A 1 105 ? -6.543 -42.865 -7.369 1.00 35.64 104 TYR A N 1
ATOM 762 C CA . TYR A 1 105 ? -6.551 -41.832 -6.338 1.00 35.29 104 TYR A CA 1
ATOM 763 C C . TYR A 1 105 ? -7.764 -40.927 -6.483 1.00 43.94 104 TYR A C 1
ATOM 764 O O . TYR A 1 105 ? -7.979 -40.359 -7.548 1.00 32.85 104 TYR A O 1
ATOM 773 N N . GLN A 1 106 ? -8.537 -40.781 -5.410 1.00 33.60 105 GLN A N 1
ATOM 774 C CA . GLN A 1 106 ? -9.732 -39.935 -5.419 1.00 32.69 105 GLN A CA 1
ATOM 775 C C . GLN A 1 106 ? -9.357 -38.467 -5.322 1.00 27.31 105 GLN A C 1
ATOM 776 O O . GLN A 1 106 ? -8.247 -38.125 -4.888 1.00 27.69 105 GLN A O 1
ATOM 782 N N . ASP A 1 107 ? -10.285 -37.599 -5.723 1.00 27.58 106 ASP A N 1
ATOM 783 C CA . ASP A 1 107 ? -10.156 -36.157 -5.491 1.00 29.35 106 ASP A CA 1
ATOM 784 C C . ASP A 1 107 ? -8.883 -35.550 -6.070 1.00 28.53 106 ASP A C 1
ATOM 785 O O . ASP A 1 107 ? -8.245 -34.710 -5.429 1.00 26.55 106 ASP A O 1
ATOM 790 N N . MET A 1 108 ? -8.532 -35.964 -7.284 1.00 27.02 107 MET A N 1
ATOM 791 C CA . MET A 1 108 ? -7.291 -35.529 -7.919 1.00 27.75 107 MET A CA 1
ATOM 792 C C . MET A 1 108 ? -7.508 -34.438 -8.961 1.00 26.92 107 MET A C 1
ATOM 793 O O . MET A 1 108 ? -6.596 -33.650 -9.235 1.00 27.86 107 MET A O 1
ATOM 798 N N . VAL A 1 109 ? -8.707 -34.395 -9.538 1.00 26.61 108 VAL A N 1
ATOM 799 C CA . VAL A 1 109 ? -9.013 -33.469 -10.630 1.00 26.57 108 VAL A CA 1
ATOM 800 C C . VAL A 1 109 ? -10.252 -32.663 -10.289 1.00 28.33 108 VAL A C 1
ATOM 801 O O . VAL A 1 109 ? -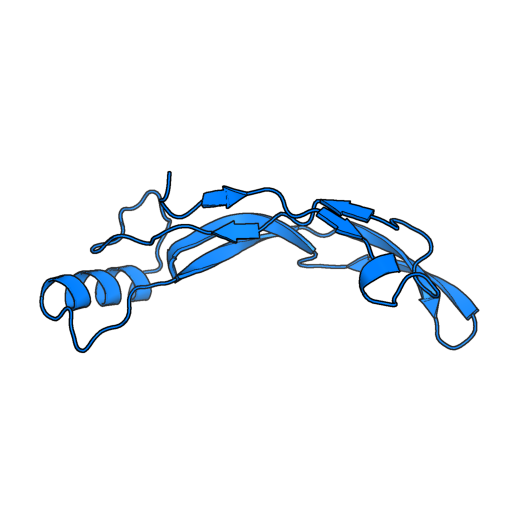11.308 -33.233 -10.001 1.00 26.76 108 VAL A O 1
ATOM 805 N N . VAL A 1 110 ? -10.136 -31.339 -10.315 1.00 25.07 109 VAL A N 1
ATOM 806 C CA . VAL A 1 110 ? -11.311 -30.507 -10.082 1.00 25.37 109 VAL A CA 1
ATOM 807 C C . VAL A 1 110 ? -12.250 -30.593 -11.288 1.00 29.20 109 VAL A C 1
ATOM 808 O O . VAL A 1 110 ? -11.814 -30.413 -12.434 1.00 29.49 109 VAL A O 1
ATOM 812 N N . GLU A 1 111 ? -13.529 -30.880 -11.038 1.00 25.77 110 GLU A N 1
ATOM 813 C CA . GLU A 1 111 ? -14.524 -30.918 -12.118 1.00 27.65 110 GLU A CA 1
ATOM 814 C C . GLU A 1 111 ? -15.551 -29.820 -11.970 1.00 34.45 110 GLU A C 1
ATOM 815 O O . GLU A 1 111 ? -16.218 -29.451 -12.928 1.00 34.88 110 GLU A O 1
ATOM 821 N N . GLY A 1 112 ? -15.700 -29.295 -10.763 1.00 28.62 111 GLY A N 1
ATOM 822 C CA . GLY A 1 112 ? -16.664 -28.219 -10.575 1.00 31.64 111 GLY A CA 1
ATOM 823 C C . GLY A 1 112 ? -16.207 -27.309 -9.460 1.00 31.51 111 GLY A C 1
ATOM 824 O O . GLY A 1 112 ? -15.535 -27.770 -8.530 1.00 28.94 111 GLY A O 1
ATOM 825 N N . CYS A 1 113 ? -16.555 -26.027 -9.563 1.00 28.90 112 CYS A N 1
ATOM 826 C CA . CYS A 1 113 ? -16.194 -25.033 -8.549 1.00 27.77 112 CYS A CA 1
ATOM 827 C C . CYS A 1 113 ? -17.457 -24.372 -8.023 1.00 30.14 112 CYS A C 1
ATOM 828 O O . CYS A 1 113 ? -18.471 -24.308 -8.726 1.00 34.82 112 CYS A O 1
ATOM 831 N N . GLY A 1 114 ? -17.394 -23.865 -6.795 1.00 30.63 113 GLY A N 1
ATOM 832 C CA . GLY A 1 114 ? -18.509 -23.131 -6.233 1.00 29.60 113 GLY A CA 1
ATOM 833 C C . GLY A 1 114 ? -18.061 -22.281 -5.067 1.00 30.00 113 GLY A C 1
ATOM 834 O O . GLY A 1 114 ? -16.908 -22.364 -4.633 1.00 30.79 113 GLY A O 1
ATOM 835 N N . CYS A 1 115 ? -18.972 -21.459 -4.562 1.00 27.27 114 CYS A N 1
ATOM 836 C CA . CYS A 1 115 ? -18.673 -20.615 -3.412 1.00 30.10 114 CYS A CA 1
ATOM 837 C C . CYS A 1 115 ? -19.180 -21.284 -2.141 1.00 32.12 114 CYS A C 1
ATOM 838 O O . CYS A 1 115 ? -20.340 -21.709 -2.069 1.00 30.00 114 CYS A O 1
ATOM 841 N N . ARG A 1 116 ? -18.303 -21.391 -1.142 1.00 31.58 115 ARG A N 1
ATOM 842 C CA . ARG A 1 116 ? -18.618 -22.133 0.076 1.00 29.21 115 ARG A CA 1
ATOM 843 C C . ARG A 1 116 ? -18.214 -21.384 1.338 1.00 34.37 115 ARG A C 1
ATOM 844 O O . ARG A 1 116 ? -17.339 -20.504 1.337 1.00 31.15 115 ARG A O 1
#

Nearest PDB structures (foldseek):
  4n1d-assembly1_A-2  TM=1.010E+00  e=1.010E-20  Homo sapiens
  7zjf-assembly1_A  TM=9.649E-01  e=1.822E-13  Homo sapiens
  3qb4-assembly3_C  TM=9.647E-01  e=4.006E-13  Homo sapiens
  3qb4-assembly3_A  TM=9.628E-01  e=5.307E-13  Homo sapiens
  7zjf-assembly1_B  TM=9.065E-01  e=8.324E-13  Homo sapiens

Radius of gyration: 18.27 Å; Cα contacts (8 Å, |Δi|>4): 228; chains: 1; bounding box: 39×47×26 Å

CATH classification: 2.10.90.10

B-factor: mean 43.16, std 15.22, range [24.52, 100.87]